Protein AF-A0A636DDZ7-F1 (afdb_monomer_lite)

Foldseek 3Di:
DDPDDDDDDPVSVVVVVVVVVPPDDQWQKKKAKAQAPPDDQFFQQCDADPVRDGVLVVLQVLLVVVCVVCVVQCVPPDALVSSQVSCVVVVRGFRDDDIDSDVVVNVCNNNPPRPPHHMDMDIDTDHPVPDDDRQLDDSCVTRNSVVPPPVVPCPPVNVVVVVVVSVVSVVVPVD

Sequence (175 aa):
MSNEIRISSLSEYMVWVKDTSKEKKGNLNLYRGHADKKWQLQPSVYRTDSEGKSYRAHEYDLYQQMLRRSPDAFEKDKSVFERLIRMQHHGLPTRLLDLTESPLVALFFACENEWNNDGEIFLFNPRRDSILYPCEIPDASFAGVENKIQFNDLSNRSVNYLIDFFTAERKRTCG

InterPro domains:
  IPR014966 FRG domain [PF08867] (30-117)
  IPR014966 FRG domain [SM00901] (25-122)

Radius of gyration: 19.74 Å; chains: 1; bounding box: 44×39×45 Å

Organism: NCBI:txid593905

Structure (mmCIF, N/CA/C/O backbone):
data_AF-A0A636DDZ7-F1
#
_entry.id   AF-A0A636DDZ7-F1
#
loop_
_atom_site.group_PDB
_atom_site.id
_atom_site.type_symbol
_atom_site.label_atom_id
_atom_site.label_alt_id
_atom_site.label_comp_id
_atom_site.label_asym_id
_atom_site.label_entity_id
_atom_site.label_seq_id
_atom_site.pdbx_PDB_ins_code
_atom_site.Cartn_x
_atom_site.Cartn_y
_atom_site.Cartn_z
_atom_site.occupancy
_atom_site.B_iso_or_equiv
_atom_site.auth_seq_id
_atom_site.auth_comp_id
_atom_site.auth_asym_id
_atom_site.auth_atom_id
_atom_site.pdbx_PDB_model_num
ATOM 1 N N . MET A 1 1 ? 4.175 11.950 17.858 1.00 35.38 1 MET A N 1
ATOM 2 C CA . MET A 1 1 ? 3.685 10.858 18.719 1.00 35.38 1 MET A CA 1
ATOM 3 C C . MET A 1 1 ? 2.385 10.389 18.110 1.00 35.38 1 MET A C 1
ATOM 5 O O . MET A 1 1 ? 1.456 11.182 18.027 1.00 35.38 1 MET A O 1
ATOM 9 N N . SER A 1 2 ? 2.372 9.186 17.548 1.00 55.69 2 SER A N 1
ATOM 10 C CA . SER A 1 2 ? 1.161 8.589 16.990 1.00 55.69 2 SER A CA 1
ATOM 11 C C . SER A 1 2 ? 0.229 8.259 18.155 1.00 55.69 2 SER A C 1
ATOM 13 O O . SER A 1 2 ? 0.644 7.562 19.076 1.00 55.69 2 SER A O 1
ATOM 15 N N . ASN A 1 3 ? -0.987 8.804 18.159 1.00 72.75 3 ASN A N 1
ATOM 16 C CA . ASN A 1 3 ? -1.998 8.412 19.136 1.00 72.75 3 ASN A CA 1
ATOM 17 C C . ASN A 1 3 ? -2.501 7.020 18.751 1.00 72.75 3 ASN A C 1
ATOM 19 O O . ASN A 1 3 ? -3.296 6.888 17.824 1.00 72.75 3 ASN A O 1
ATOM 23 N N . GLU A 1 4 ? -2.006 5.989 19.431 1.00 82.50 4 GLU A N 1
ATOM 24 C CA . GLU A 1 4 ? -2.541 4.637 19.300 1.00 82.50 4 GLU A CA 1
ATOM 25 C C . GLU A 1 4 ? -3.853 4.534 20.085 1.00 82.50 4 GLU A C 1
ATOM 27 O O . GLU A 1 4 ? -3.908 4.849 21.274 1.00 82.50 4 GLU A O 1
ATOM 32 N N . ILE A 1 5 ? -4.915 4.096 19.412 1.00 90.69 5 ILE A N 1
ATOM 33 C CA . ILE A 1 5 ? -6.225 3.847 20.015 1.00 90.69 5 ILE A CA 1
ATOM 34 C C . ILE A 1 5 ? -6.504 2.361 19.845 1.00 90.69 5 ILE A C 1
ATOM 36 O O . ILE A 1 5 ? -6.523 1.855 18.723 1.00 90.69 5 ILE A O 1
ATOM 40 N N . ARG A 1 6 ? -6.709 1.654 20.956 1.00 92.88 6 ARG A N 1
ATOM 41 C CA . ARG A 1 6 ? -7.097 0.245 20.916 1.00 92.88 6 ARG A CA 1
ATOM 42 C C . ARG A 1 6 ? -8.606 0.158 20.748 1.00 92.88 6 ARG A C 1
ATOM 44 O O . ARG A 1 6 ? -9.331 0.763 21.524 1.00 92.88 6 ARG A O 1
ATOM 51 N N . ILE A 1 7 ? -9.048 -0.604 19.756 1.00 92.94 7 ILE A N 1
ATOM 52 C CA . ILE A 1 7 ? -10.461 -0.820 19.453 1.00 92.94 7 ILE A CA 1
ATOM 53 C C . ILE A 1 7 ? -10.731 -2.315 19.555 1.00 92.94 7 ILE A C 1
ATOM 55 O O . ILE A 1 7 ? -10.010 -3.121 18.974 1.00 92.94 7 ILE A O 1
ATOM 59 N N . SER A 1 8 ? -11.753 -2.679 20.321 1.00 92.38 8 SER A N 1
ATOM 60 C CA . SER A 1 8 ? -12.076 -4.075 20.648 1.00 92.38 8 SER A CA 1
ATOM 61 C C . SER A 1 8 ? -13.387 -4.558 20.030 1.00 92.38 8 SER A C 1
ATOM 63 O O . SER A 1 8 ? -13.677 -5.753 20.033 1.00 92.38 8 SER A O 1
ATOM 65 N N . SER A 1 9 ? -14.197 -3.640 19.497 1.00 94.31 9 SER A N 1
ATOM 66 C CA . SER A 1 9 ? -15.498 -3.961 18.914 1.00 94.31 9 SER A CA 1
AT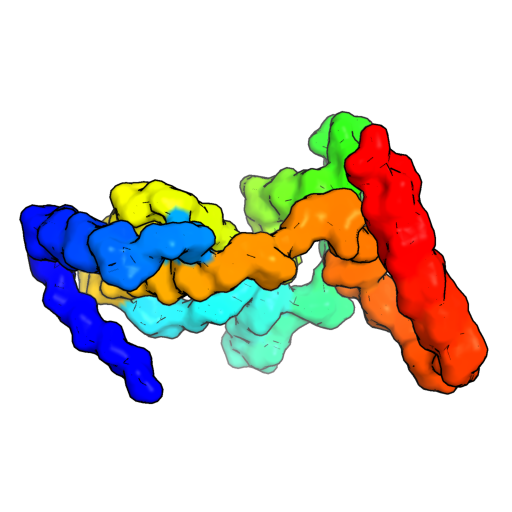OM 67 C C . SER A 1 9 ? -15.803 -3.129 17.671 1.00 94.31 9 SER A C 1
ATOM 69 O O . SER A 1 9 ? -15.354 -1.991 17.526 1.00 94.31 9 SER A O 1
ATOM 71 N N . LEU A 1 10 ? -16.647 -3.676 16.791 1.00 93.31 10 LEU A N 1
ATOM 72 C CA . LEU A 1 10 ? -17.135 -2.958 15.612 1.00 93.31 10 LEU A CA 1
ATOM 73 C C . LEU A 1 10 ? -17.885 -1.672 15.996 1.00 93.31 10 LEU A C 1
ATOM 75 O O . LEU A 1 10 ? -17.745 -0.652 15.328 1.00 93.31 10 LEU A O 1
ATOM 79 N N . SER A 1 11 ? -18.669 -1.698 17.075 1.00 94.81 11 SER A N 1
ATOM 80 C CA . SER A 1 11 ? -19.414 -0.527 17.548 1.00 94.81 11 SER A CA 1
ATOM 81 C C . SER A 1 11 ? -18.478 0.621 17.922 1.00 94.81 11 SER A C 1
ATOM 83 O O . SER A 1 11 ? -18.703 1.758 17.509 1.00 94.81 11 SER A O 1
ATOM 85 N N . GLU A 1 12 ? -17.404 0.312 18.650 1.00 94.69 12 GLU A N 1
ATOM 86 C CA . GLU A 1 12 ? -16.355 1.265 19.018 1.00 94.69 12 GLU A CA 1
ATOM 87 C C . GLU A 1 12 ? -15.643 1.815 17.774 1.00 94.69 12 GLU A C 1
ATOM 89 O O . GLU A 1 12 ? -15.490 3.030 17.635 1.00 94.69 12 GLU A O 1
ATOM 94 N N . TYR A 1 13 ? -15.329 0.947 16.806 1.00 94.44 13 TYR A N 1
ATOM 95 C CA . TYR A 1 13 ? -14.760 1.362 15.523 1.00 94.44 13 TYR A CA 1
ATOM 96 C C . TYR A 1 13 ? -15.660 2.350 14.771 1.00 94.44 13 TYR A C 1
ATOM 98 O O . TYR A 1 13 ? -15.208 3.389 14.293 1.00 94.44 13 TYR A O 1
ATOM 106 N N . MET A 1 14 ? -16.959 2.064 14.697 1.00 93.62 14 MET A N 1
ATOM 107 C CA . MET A 1 14 ? -17.922 2.914 13.996 1.00 93.62 14 MET A CA 1
ATOM 108 C C . MET A 1 14 ? -18.092 4.285 14.657 1.00 93.62 14 MET A C 1
ATOM 110 O O . MET A 1 14 ? -18.320 5.275 13.956 1.00 93.62 14 MET A O 1
ATOM 114 N N . VAL A 1 15 ? -17.989 4.364 15.986 1.00 93.50 15 VAL A N 1
ATOM 115 C CA . VAL A 1 15 ? -17.970 5.644 16.712 1.00 93.50 15 VAL A CA 1
ATOM 116 C C . VAL A 1 15 ? -16.709 6.426 16.352 1.00 93.50 15 VAL A C 1
ATOM 118 O O . VAL A 1 15 ? -16.813 7.574 15.922 1.00 93.50 15 VAL A O 1
ATOM 121 N N . TRP A 1 16 ? -15.543 5.779 16.400 1.00 92.00 16 TRP A N 1
ATOM 122 C CA . TRP A 1 16 ? -14.269 6.402 16.042 1.00 92.00 16 TRP A CA 1
ATOM 123 C C . TRP A 1 16 ? -14.255 6.956 14.604 1.00 92.00 16 TRP A C 1
ATOM 125 O O . TRP A 1 16 ? -13.849 8.100 14.376 1.00 92.00 16 TRP A O 1
ATOM 135 N N . VAL A 1 17 ? -14.773 6.196 13.630 1.00 91.38 17 VAL A N 1
ATOM 136 C CA . VAL A 1 17 ? -14.903 6.646 12.231 1.00 91.38 17 VAL A CA 1
ATOM 137 C C . VAL A 1 17 ? -15.786 7.892 12.131 1.00 91.38 17 VAL A C 1
ATOM 139 O O . VAL A 1 17 ? -15.433 8.854 11.443 1.00 91.38 17 VAL A O 1
ATOM 142 N N . LYS A 1 18 ? -16.934 7.899 12.825 1.00 89.06 18 LYS A N 1
ATOM 143 C CA . LYS A 1 18 ? -17.858 9.042 12.827 1.00 89.06 18 LYS A CA 1
ATOM 144 C C . LYS A 1 18 ? -17.201 10.289 13.399 1.00 89.06 18 LYS A C 1
ATOM 146 O O . LYS A 1 18 ? -17.361 11.359 12.816 1.00 89.06 18 LYS A O 1
ATOM 151 N N . ASP A 1 19 ? -16.466 10.170 14.493 1.00 87.81 19 ASP A N 1
ATOM 152 C CA . ASP A 1 19 ? -15.839 11.328 15.128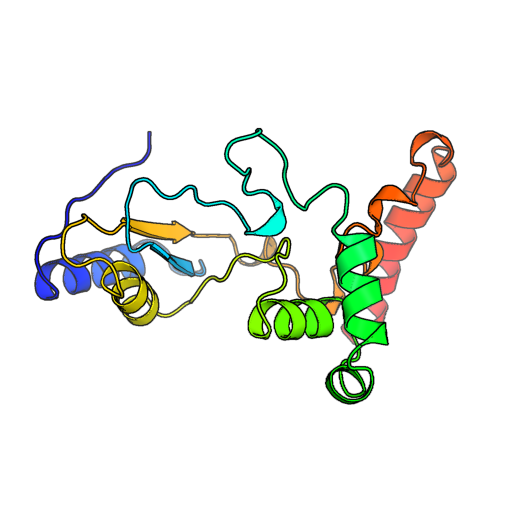 1.00 87.81 19 ASP A CA 1
ATOM 153 C C . ASP A 1 19 ? -14.700 11.886 14.272 1.00 87.81 19 ASP A C 1
ATOM 155 O O . ASP A 1 19 ? -14.685 13.080 13.976 1.00 87.81 19 ASP A O 1
ATOM 159 N N . THR A 1 20 ? -13.874 11.012 13.696 1.00 84.00 20 THR A N 1
ATOM 160 C CA . THR A 1 20 ? -12.822 11.404 12.744 1.00 84.00 20 THR A CA 1
ATOM 161 C C . THR A 1 20 ? -13.392 12.100 11.497 1.00 84.00 20 THR A C 1
ATOM 163 O O . THR A 1 20 ? -12.801 13.041 10.965 1.00 84.00 20 THR A O 1
ATOM 166 N N . SER A 1 21 ? -14.566 11.675 11.016 1.00 77.38 21 SER A N 1
ATOM 167 C CA . SER A 1 21 ? -15.202 12.279 9.834 1.00 77.38 21 SER A CA 1
ATOM 168 C C . SER A 1 21 ? -15.725 13.703 10.071 1.00 77.38 21 SER A C 1
ATOM 170 O O . SER A 1 21 ? -15.813 14.492 9.129 1.00 77.38 21 SER A O 1
ATOM 172 N N . LYS A 1 22 ? -16.056 14.060 11.320 1.00 68.31 22 LYS A N 1
ATOM 173 C CA . LYS A 1 22 ? -16.622 15.373 11.671 1.00 68.31 22 LYS A CA 1
ATOM 174 C C . LYS A 1 22 ? -15.562 16.465 11.763 1.00 68.31 22 LYS A C 1
ATOM 176 O O . LYS A 1 22 ? -15.869 17.624 11.492 1.00 68.31 22 LYS A O 1
ATOM 181 N N . GLU A 1 23 ? -14.334 16.114 12.139 1.00 60.94 23 GLU A N 1
ATOM 182 C CA . GLU A 1 23 ? -13.310 17.101 12.491 1.00 60.94 23 GLU A CA 1
ATOM 183 C C . GLU A 1 23 ? -12.751 17.889 11.297 1.00 60.94 23 GLU A C 1
ATOM 185 O O . GLU A 1 23 ? -12.176 18.958 11.496 1.00 60.94 23 GLU A O 1
ATOM 190 N N . LYS A 1 24 ? -12.894 17.412 10.049 1.00 60.84 24 LYS A N 1
ATOM 191 C CA . LYS A 1 24 ? -12.187 18.014 8.901 1.00 60.84 24 LYS A CA 1
ATOM 192 C C . LYS A 1 24 ? -13.030 18.079 7.628 1.00 60.84 24 LYS A C 1
ATOM 194 O O . LYS A 1 24 ? -12.812 17.328 6.678 1.00 60.84 24 LYS A O 1
ATOM 199 N N . LYS A 1 25 ? -13.963 19.039 7.571 1.00 54.19 25 LYS A N 1
ATOM 200 C CA . LYS A 1 25 ? -14.650 19.425 6.322 1.00 54.19 25 LYS A CA 1
ATOM 201 C C . LYS A 1 25 ? -13.615 19.859 5.271 1.00 54.19 25 LYS A C 1
ATOM 203 O O . LYS A 1 25 ? -13.086 20.960 5.353 1.00 54.19 25 LYS A O 1
ATOM 208 N N . GLY A 1 26 ? -13.345 18.995 4.290 1.00 61.72 26 GLY A N 1
ATOM 209 C CA . GLY A 1 26 ? -12.495 19.293 3.128 1.00 61.72 26 GLY A CA 1
ATOM 210 C C . GLY A 1 26 ? -11.340 18.317 2.889 1.00 61.72 26 GLY A C 1
ATOM 211 O O . GLY A 1 26 ? -10.820 18.275 1.774 1.00 61.72 26 GLY A O 1
ATOM 212 N N . ASN A 1 27 ? -10.978 17.493 3.876 1.00 70.12 27 ASN A N 1
ATOM 213 C CA . ASN A 1 27 ? -9.867 16.551 3.738 1.00 70.12 27 ASN A CA 1
ATOM 214 C C . ASN A 1 27 ? -10.361 15.162 3.323 1.00 70.12 27 ASN A C 1
ATOM 216 O O . ASN A 1 27 ? -11.459 14.746 3.694 1.00 70.12 27 ASN A O 1
ATOM 220 N N . LEU A 1 28 ? -9.553 14.461 2.526 1.00 82.88 28 LEU A N 1
ATOM 221 C CA . LEU A 1 28 ? -9.813 13.074 2.155 1.00 82.88 28 LEU A CA 1
ATOM 222 C C . LEU A 1 28 ? -9.302 12.168 3.277 1.00 82.88 28 LEU A C 1
ATOM 224 O O . LEU A 1 28 ? -8.165 12.330 3.713 1.00 82.88 28 LEU A O 1
ATOM 228 N N . ASN A 1 29 ? -10.129 11.233 3.740 1.00 89.38 29 ASN A N 1
ATOM 229 C CA . ASN A 1 29 ? -9.696 10.196 4.671 1.00 89.38 29 ASN A CA 1
ATOM 230 C C . ASN A 1 29 ? -9.383 8.933 3.876 1.00 89.38 29 ASN A C 1
ATOM 232 O O . ASN A 1 29 ? -10.257 8.383 3.211 1.00 89.38 29 ASN A O 1
ATOM 236 N N . LEU A 1 30 ? -8.136 8.489 3.964 1.00 92.25 30 LEU A N 1
ATOM 237 C CA . LEU A 1 30 ? -7.674 7.237 3.391 1.00 92.25 30 LEU A CA 1
ATOM 238 C C . LEU A 1 30 ? -7.281 6.301 4.522 1.00 92.25 30 LEU A C 1
ATOM 240 O O . LEU A 1 30 ? -6.650 6.709 5.494 1.00 92.25 30 LEU A O 1
ATOM 244 N N . TYR A 1 31 ? -7.632 5.038 4.377 1.00 94.19 31 TYR A N 1
ATOM 245 C CA . TYR A 1 31 ? -7.431 4.007 5.374 1.00 94.19 31 TYR A CA 1
ATOM 246 C C . TYR A 1 31 ? -6.591 2.871 4.795 1.00 94.19 31 TYR A C 1
ATOM 248 O O . TYR A 1 31 ? -6.628 2.602 3.591 1.00 94.19 31 TYR A O 1
ATOM 256 N N . ARG A 1 32 ? -5.856 2.172 5.659 1.00 94.81 32 ARG A N 1
ATOM 257 C CA . ARG A 1 32 ? -5.197 0.905 5.320 1.00 94.81 32 ARG A CA 1
ATOM 258 C C . ARG A 1 32 ? -5.231 -0.039 6.509 1.00 94.81 32 ARG A C 1
ATOM 260 O O . ARG A 1 32 ? -4.795 0.348 7.587 1.00 94.81 32 ARG A O 1
ATOM 267 N N . GLY A 1 33 ? -5.715 -1.258 6.293 1.00 94.06 33 GLY A N 1
ATOM 268 C CA . GLY A 1 33 ? -5.697 -2.327 7.290 1.00 94.06 33 GLY A CA 1
ATOM 269 C C . GLY A 1 33 ? -4.469 -3.213 7.154 1.00 94.06 33 GLY A C 1
ATOM 270 O O . GLY A 1 33 ? -4.065 -3.548 6.040 1.00 94.06 33 GLY A O 1
ATOM 271 N N . HIS A 1 34 ? -3.867 -3.564 8.282 1.00 94.12 34 HIS A N 1
ATOM 272 C CA . HIS A 1 34 ? -2.835 -4.585 8.419 1.00 94.12 34 HIS A CA 1
ATOM 273 C C . HIS A 1 34 ? -3.343 -5.628 9.404 1.00 94.12 34 HIS A C 1
ATOM 275 O O . HIS A 1 34 ? -3.832 -5.270 10.472 1.00 94.12 34 HIS A O 1
ATOM 281 N N . ALA A 1 35 ? -3.219 -6.901 9.050 1.00 93.38 35 ALA A N 1
ATOM 282 C CA . ALA A 1 35 ? -3.690 -7.995 9.891 1.00 93.38 35 ALA A CA 1
ATOM 283 C C . ALA A 1 35 ? -2.786 -8.250 11.113 1.00 93.38 35 ALA A C 1
ATOM 285 O O . ALA A 1 35 ? -3.224 -8.817 12.106 1.00 93.38 35 ALA A O 1
ATOM 286 N N . ASP A 1 36 ? -1.533 -7.791 11.062 1.00 91.75 36 ASP A N 1
ATOM 287 C CA . ASP A 1 36 ? -0.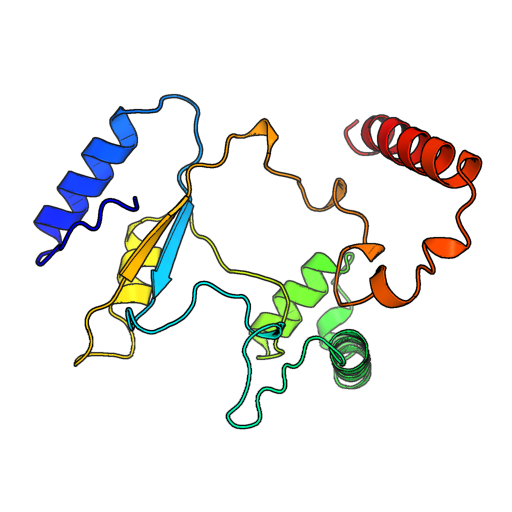577 -7.871 12.166 1.00 91.75 36 ASP A CA 1
ATOM 288 C C . ASP A 1 36 ? 0.100 -6.509 12.358 1.00 91.75 36 ASP A C 1
ATOM 290 O O . ASP A 1 36 ? 0.734 -5.981 11.441 1.00 91.75 36 ASP A O 1
ATOM 294 N N . LYS A 1 37 ? 0.009 -5.959 13.572 1.00 90.06 37 LYS A N 1
ATOM 295 C CA . LYS A 1 37 ? 0.673 -4.714 13.989 1.00 90.06 37 LYS A CA 1
ATOM 296 C C . LYS A 1 37 ? 2.200 -4.732 13.800 1.00 90.06 37 LYS A C 1
ATOM 298 O O . LYS A 1 37 ? 2.838 -3.685 13.735 1.00 90.06 37 LYS A O 1
ATOM 303 N N . LYS A 1 38 ? 2.835 -5.905 13.727 1.00 89.44 38 LYS A N 1
ATOM 304 C CA . LYS A 1 38 ? 4.283 -6.013 13.464 1.00 89.44 38 LYS A CA 1
ATOM 305 C C . LYS A 1 38 ? 4.642 -5.696 12.014 1.00 89.44 38 LYS A C 1
ATOM 307 O O . LYS A 1 38 ? 5.822 -5.504 11.709 1.00 89.44 38 LYS A O 1
ATOM 312 N N . TRP A 1 39 ? 3.668 -5.681 11.106 1.00 89.62 39 TRP A N 1
ATOM 313 C CA . TRP A 1 39 ? 3.921 -5.392 9.704 1.00 89.62 39 TRP A CA 1
ATOM 314 C C . TRP A 1 39 ? 4.278 -3.925 9.501 1.00 89.62 39 TRP A C 1
ATOM 316 O O . TRP A 1 39 ? 3.640 -3.006 10.002 1.00 89.62 39 TRP A O 1
ATOM 326 N N . GLN A 1 40 ? 5.321 -3.695 8.709 1.00 89.56 40 GLN A N 1
ATOM 327 C CA . GLN A 1 40 ? 5.733 -2.341 8.371 1.00 89.56 40 GLN A CA 1
ATOM 328 C C . GLN A 1 40 ? 4.807 -1.758 7.302 1.00 89.56 40 GLN A C 1
ATOM 330 O O . GLN A 1 40 ? 4.485 -2.409 6.298 1.00 89.56 40 GLN A O 1
ATOM 335 N N . LEU A 1 41 ? 4.428 -0.491 7.486 1.00 91.06 41 LEU A N 1
ATOM 336 C CA . LEU A 1 41 ? 3.739 0.319 6.485 1.00 91.06 41 LEU A CA 1
ATOM 337 C C . LEU A 1 41 ? 4.691 0.667 5.337 1.00 91.06 41 LEU A C 1
ATOM 339 O O . LEU A 1 41 ? 5.212 1.773 5.226 1.00 91.06 41 LEU A O 1
ATOM 343 N N . GLN A 1 42 ? 4.934 -0.326 4.492 1.00 91.25 42 GLN A N 1
ATOM 344 C CA . GLN A 1 42 ? 5.925 -0.264 3.437 1.00 91.25 42 GLN A CA 1
ATOM 345 C C . GLN A 1 42 ? 5.448 -1.064 2.218 1.00 91.25 42 GLN A C 1
ATOM 347 O O . GLN A 1 42 ? 4.984 -2.203 2.389 1.00 91.25 42 GLN A O 1
ATOM 352 N N . PRO A 1 43 ? 5.562 -0.501 0.996 1.00 90.62 43 PRO A N 1
ATOM 353 C CA . PRO A 1 43 ? 5.255 -1.226 -0.230 1.00 90.62 43 PRO A CA 1
ATOM 354 C C . PRO A 1 43 ? 6.095 -2.495 -0.363 1.00 90.62 43 PRO A C 1
ATOM 356 O O . PRO A 1 43 ? 7.223 -2.577 0.132 1.00 90.62 43 PRO A O 1
ATOM 359 N N . SER A 1 44 ? 5.545 -3.479 -1.068 1.00 89.44 44 SER A N 1
ATOM 360 C CA . SER A 1 44 ? 6.123 -4.822 -1.180 1.00 89.44 44 SER A CA 1
ATOM 361 C C . SER A 1 44 ? 7.540 -4.824 -1.760 1.00 89.44 44 SER A C 1
ATOM 363 O O . SER A 1 44 ? 8.386 -5.563 -1.264 1.00 89.44 44 SER A O 1
ATOM 365 N N . VAL A 1 45 ? 7.844 -3.951 -2.727 1.00 90.50 45 VAL A N 1
ATOM 366 C CA . VAL A 1 45 ? 9.181 -3.866 -3.345 1.00 90.50 45 VAL A CA 1
ATOM 367 C C . VAL A 1 45 ? 10.293 -3.476 -2.367 1.00 90.50 45 VAL A C 1
ATOM 369 O O . VAL A 1 45 ? 11.443 -3.880 -2.542 1.00 90.50 45 VAL A O 1
ATOM 372 N N . TYR A 1 46 ? 9.962 -2.702 -1.332 1.00 90.12 46 TYR A N 1
ATOM 373 C CA . TYR A 1 46 ? 10.940 -2.236 -0.354 1.00 90.12 46 TYR A CA 1
ATOM 374 C C . TYR A 1 46 ? 11.138 -3.236 0.785 1.00 90.12 46 TYR A C 1
ATOM 376 O O . TYR A 1 46 ? 12.097 -3.097 1.538 1.00 90.12 46 TYR A O 1
ATOM 384 N N . ARG A 1 47 ? 10.230 -4.202 0.976 1.00 89.75 47 ARG A N 1
ATOM 385 C CA . ARG A 1 47 ? 10.344 -5.185 2.061 1.00 89.75 47 ARG A CA 1
ATOM 386 C C . ARG A 1 47 ? 11.609 -6.020 1.868 1.00 89.75 47 ARG A C 1
ATOM 388 O O . ARG A 1 47 ? 11.915 -6.437 0.752 1.00 89.75 47 ARG A O 1
ATOM 395 N N . THR A 1 48 ? 12.340 -6.226 2.957 1.00 89.69 48 THR A N 1
ATOM 396 C CA . THR A 1 48 ? 13.582 -6.996 2.959 1.00 89.69 48 THR A CA 1
ATOM 397 C C . THR A 1 48 ? 13.330 -8.436 3.378 1.00 89.69 48 THR A C 1
ATOM 399 O O . THR A 1 48 ? 12.534 -8.688 4.282 1.00 89.69 48 THR A O 1
ATOM 402 N N . ASP A 1 49 ? 14.030 -9.369 2.743 1.00 86.50 49 ASP A N 1
ATOM 403 C CA . ASP A 1 49 ? 14.102 -10.760 3.182 1.00 86.50 49 ASP A CA 1
ATOM 404 C C . ASP A 1 49 ? 14.997 -10.929 4.429 1.00 86.50 49 ASP A C 1
ATOM 406 O O . ASP A 1 49 ? 15.520 -9.961 4.991 1.00 86.50 49 ASP A O 1
ATOM 410 N N . SER A 1 50 ? 15.178 -12.177 4.872 1.00 84.75 50 SER A N 1
ATOM 411 C CA . SER A 1 50 ? 16.039 -12.531 6.010 1.00 84.75 50 SER A CA 1
ATOM 412 C C . SER A 1 50 ? 17.514 -12.167 5.813 1.00 84.75 50 SER A C 1
ATOM 414 O O . SER A 1 50 ? 18.254 -12.091 6.789 1.00 84.75 50 SER A O 1
ATOM 416 N N . GLU A 1 51 ? 17.949 -11.942 4.571 1.00 85.94 51 GLU A N 1
ATOM 417 C CA . GLU A 1 51 ? 19.308 -11.527 4.215 1.00 85.94 51 GLU A CA 1
ATOM 418 C C . GLU A 1 51 ? 19.425 -10.001 4.047 1.00 85.94 51 GLU A C 1
ATOM 420 O O . GLU A 1 51 ? 20.486 -9.494 3.679 1.00 85.94 51 GLU A O 1
ATOM 425 N N . GLY A 1 52 ? 18.348 -9.251 4.307 1.00 85.50 52 GLY A N 1
ATOM 426 C CA . GLY A 1 52 ? 18.307 -7.798 4.159 1.00 85.50 52 GLY A CA 1
ATOM 427 C C . GLY A 1 52 ? 18.186 -7.322 2.708 1.00 85.50 52 GLY A C 1
ATOM 428 O O . GLY A 1 52 ? 18.341 -6.128 2.443 1.00 85.50 52 GLY A O 1
ATOM 429 N N . LYS A 1 53 ? 17.915 -8.216 1.750 1.00 86.38 53 LYS A N 1
ATOM 430 C CA . LYS A 1 53 ? 17.774 -7.867 0.331 1.00 86.38 53 LYS A CA 1
ATOM 431 C C . LYS A 1 53 ? 16.324 -7.516 0.024 1.00 86.38 53 LYS A C 1
ATOM 433 O O . LYS A 1 53 ? 15.399 -8.145 0.525 1.00 86.38 53 LYS A O 1
ATOM 438 N N . SER A 1 54 ? 16.123 -6.503 -0.815 1.00 88.25 54 SER A N 1
ATOM 439 C CA . SER A 1 54 ? 14.798 -6.101 -1.301 1.00 88.25 54 SER A CA 1
ATOM 440 C C . SER A 1 54 ? 14.728 -6.191 -2.821 1.00 88.25 54 SER A C 1
ATOM 442 O O . SER A 1 54 ? 15.747 -6.134 -3.518 1.00 88.25 54 SER A O 1
ATOM 444 N N . TYR A 1 55 ? 13.510 -6.270 -3.354 1.00 88.25 55 TYR A N 1
ATOM 445 C CA . TYR A 1 55 ? 13.280 -6.293 -4.799 1.00 88.25 55 TYR A CA 1
ATOM 446 C C . TYR A 1 55 ? 13.526 -4.938 -5.472 1.00 88.25 55 TYR A C 1
ATOM 448 O O . TYR A 1 55 ? 13.593 -4.876 -6.696 1.00 88.25 55 TYR A O 1
ATOM 456 N N . ARG A 1 56 ? 13.734 -3.864 -4.698 1.00 87.88 56 ARG A N 1
ATOM 457 C CA . ARG A 1 56 ? 13.941 -2.494 -5.194 1.00 87.88 56 ARG A CA 1
ATOM 458 C C . ARG A 1 56 ? 15.019 -2.386 -6.269 1.00 87.88 56 ARG A C 1
ATOM 460 O O . ARG A 1 56 ? 14.806 -1.709 -7.267 1.00 87.88 56 ARG A O 1
ATOM 467 N N . ALA A 1 57 ? 16.161 -3.047 -6.082 1.00 85.38 57 ALA A N 1
ATOM 468 C CA . ALA A 1 57 ? 17.266 -2.978 -7.042 1.00 85.38 57 ALA A CA 1
ATOM 469 C C . ALA A 1 57 ? 16.935 -3.642 -8.392 1.00 85.38 57 ALA A C 1
ATOM 471 O O . ALA A 1 57 ? 17.515 -3.277 -9.407 1.00 85.38 57 ALA A O 1
ATOM 472 N N . HIS A 1 58 ? 15.982 -4.577 -8.403 1.00 87.31 58 HIS A N 1
ATOM 473 C CA . HIS A 1 58 ? 15.606 -5.378 -9.568 1.00 87.31 58 HIS A CA 1
ATOM 474 C C . HIS A 1 58 ? 14.175 -5.082 -10.046 1.00 87.31 58 HIS A C 1
ATOM 476 O O . HIS A 1 58 ? 13.652 -5.805 -10.889 1.00 87.31 58 HIS A O 1
ATOM 482 N N . GLU A 1 59 ? 13.524 -4.033 -9.527 1.00 88.88 59 GLU A N 1
ATOM 483 C CA . GLU A 1 59 ? 12.125 -3.698 -9.839 1.00 88.88 59 GLU A CA 1
ATOM 484 C C . GLU A 1 59 ? 11.918 -3.510 -11.347 1.00 88.88 59 GLU A C 1
ATOM 486 O O . GLU A 1 59 ? 10.978 -4.062 -11.917 1.00 88.88 59 GLU A O 1
ATOM 491 N N . TYR A 1 60 ? 12.842 -2.806 -12.008 1.00 88.06 60 TYR A N 1
ATOM 492 C CA . TYR A 1 60 ? 12.811 -2.610 -13.456 1.00 88.06 60 TYR A CA 1
ATOM 493 C C . TYR A 1 60 ? 12.918 -3.937 -14.217 1.00 88.06 60 TYR A C 1
ATOM 495 O O . TYR A 1 60 ? 12.151 -4.190 -15.146 1.00 88.06 60 TYR A O 1
ATOM 503 N N . ASP A 1 61 ? 13.841 -4.813 -13.818 1.00 90.06 61 ASP A N 1
ATOM 504 C CA . ASP A 1 61 ? 14.036 -6.098 -14.488 1.00 90.06 61 ASP A CA 1
ATOM 505 C C . ASP A 1 61 ? 12.819 -7.006 -14.312 1.00 90.06 61 ASP A C 1
ATOM 507 O O . ASP A 1 61 ? 12.389 -7.653 -15.269 1.00 90.06 61 ASP A O 1
ATOM 511 N N . LEU A 1 62 ? 12.235 -7.018 -13.113 1.00 90.94 62 LEU A N 1
ATOM 512 C CA . LEU A 1 62 ? 11.004 -7.736 -12.796 1.00 90.94 62 LEU A CA 1
ATOM 513 C C . LEU A 1 62 ? 9.822 -7.225 -13.626 1.00 90.94 62 LEU A C 1
ATOM 515 O O . LEU A 1 62 ? 9.119 -8.023 -14.250 1.00 90.94 62 LEU A O 1
ATOM 519 N N . TYR A 1 63 ? 9.653 -5.905 -13.705 1.00 91.38 63 TYR A N 1
ATOM 520 C CA . TYR A 1 63 ? 8.644 -5.255 -14.539 1.00 91.38 63 TYR A CA 1
ATOM 521 C C . TYR A 1 63 ? 8.780 -5.683 -16.009 1.00 91.38 63 TYR A C 1
ATOM 523 O O . TYR A 1 63 ? 7.823 -6.151 -16.628 1.00 91.38 63 TYR A O 1
ATOM 531 N N . GLN A 1 64 ? 9.993 -5.610 -16.566 1.00 90.69 64 GLN A N 1
ATOM 532 C CA . GLN A 1 64 ? 10.258 -5.989 -17.957 1.00 90.69 64 GLN A CA 1
ATOM 533 C C . GLN A 1 64 ? 10.049 -7.490 -18.209 1.00 90.69 64 GLN A C 1
ATOM 535 O O . GLN A 1 64 ? 9.538 -7.882 -19.259 1.00 90.69 64 GLN A O 1
ATOM 540 N N . GLN A 1 65 ? 10.433 -8.348 -17.261 1.00 91.44 65 GLN A N 1
ATOM 541 C CA . GLN A 1 65 ? 10.188 -9.789 -17.351 1.00 91.44 65 GLN A CA 1
ATOM 542 C C . GLN A 1 65 ? 8.695 -10.109 -17.383 1.00 91.44 65 GLN A C 1
ATOM 544 O O . GLN A 1 65 ? 8.277 -10.972 -18.154 1.00 91.44 65 GLN A O 1
ATOM 549 N N . MET A 1 66 ? 7.898 -9.409 -16.579 1.00 91.81 66 MET A N 1
ATOM 550 C CA . MET A 1 66 ? 6.459 -9.613 -16.520 1.00 91.81 66 MET A CA 1
ATOM 551 C C . MET A 1 66 ? 5.763 -9.221 -17.827 1.00 91.81 66 MET A C 1
ATOM 553 O O . MET A 1 66 ? 4.958 -9.998 -18.340 1.00 91.81 66 MET A O 1
ATOM 557 N N . LEU A 1 67 ? 6.149 -8.085 -18.421 1.00 91.19 67 LEU A N 1
ATOM 558 C CA . LEU A 1 67 ? 5.653 -7.678 -19.741 1.00 91.19 67 LEU A CA 1
ATOM 559 C C . LEU A 1 67 ? 5.998 -8.696 -20.834 1.00 91.19 67 LEU A C 1
ATOM 561 O O . LEU A 1 67 ? 5.167 -8.983 -21.689 1.00 91.19 67 LEU A O 1
ATOM 565 N N . ARG A 1 68 ? 7.210 -9.268 -20.803 1.00 90.75 68 ARG A N 1
ATOM 566 C CA . ARG A 1 68 ? 7.630 -10.286 -21.780 1.00 90.75 68 ARG A CA 1
ATOM 567 C C . ARG A 1 68 ? 6.907 -11.618 -21.611 1.00 90.75 68 ARG A C 1
ATOM 569 O O . ARG A 1 68 ? 6.687 -12.305 -22.601 1.00 90.75 68 ARG A O 1
ATOM 576 N N . ARG A 1 69 ? 6.597 -12.013 -20.373 1.00 90.25 69 ARG A N 1
ATOM 577 C CA . ARG A 1 69 ? 5.939 -13.295 -20.080 1.00 90.25 69 ARG A CA 1
ATOM 578 C C . ARG A 1 69 ? 4.462 -13.300 -20.453 1.00 90.25 69 ARG A C 1
ATOM 580 O O . ARG A 1 69 ? 3.975 -14.338 -20.882 1.00 90.25 69 ARG A O 1
ATOM 587 N N . SER A 1 70 ? 3.782 -12.167 -20.295 1.00 88.00 70 SER A N 1
ATOM 588 C CA . SER A 1 70 ? 2.331 -12.083 -20.483 1.00 88.00 70 SER A CA 1
ATOM 589 C C . SER A 1 70 ? 1.923 -10.829 -21.264 1.00 88.00 70 SER A C 1
ATOM 591 O O . SER A 1 70 ? 1.168 -10.021 -20.729 1.00 88.00 70 SER A O 1
ATOM 593 N N . PRO A 1 71 ? 2.396 -10.633 -22.508 1.00 87.69 71 PRO A N 1
ATOM 594 C CA . PRO A 1 71 ? 2.121 -9.416 -23.276 1.00 87.69 71 PRO A CA 1
ATOM 595 C C . PRO A 1 71 ? 0.617 -9.150 -23.437 1.00 87.69 71 PRO A C 1
ATOM 597 O O . PRO A 1 71 ? 0.172 -8.023 -23.224 1.00 87.69 71 PRO A O 1
ATOM 600 N N . ASP A 1 72 ? -0.171 -10.199 -23.686 1.00 89.94 72 ASP A N 1
ATOM 601 C CA . ASP A 1 72 ? -1.628 -10.119 -23.867 1.00 89.94 72 ASP A CA 1
ATOM 602 C C . ASP A 1 72 ? -2.352 -9.573 -22.625 1.00 89.94 72 ASP A C 1
ATOM 604 O O . ASP A 1 72 ? -3.380 -8.906 -22.729 1.00 89.94 72 ASP A O 1
ATOM 608 N N . ALA A 1 73 ? -1.804 -9.812 -21.427 1.00 87.56 73 ALA A N 1
ATOM 609 C CA . ALA A 1 73 ? -2.393 -9.317 -20.185 1.00 87.56 73 ALA A CA 1
ATOM 610 C C . ALA A 1 73 ? -2.291 -7.788 -20.061 1.00 87.56 73 ALA A C 1
ATOM 612 O O . ALA A 1 73 ? -3.137 -7.187 -19.402 1.00 87.56 73 ALA A O 1
ATOM 613 N N . PHE A 1 74 ? -1.291 -7.170 -20.699 1.00 89.50 74 PHE A N 1
ATOM 614 C CA . PHE A 1 74 ? -0.983 -5.739 -20.594 1.00 89.50 74 PHE A CA 1
ATOM 615 C C . PHE A 1 74 ? -1.321 -4.946 -21.864 1.00 89.50 74 PHE A C 1
ATOM 617 O O . PHE A 1 74 ? -1.089 -3.739 -21.903 1.00 89.50 74 PHE A O 1
ATOM 624 N N . GLU A 1 75 ? -1.876 -5.585 -22.900 1.00 86.94 75 GLU A N 1
ATOM 625 C CA . GLU A 1 75 ? -2.155 -4.960 -24.204 1.00 86.94 75 GLU A CA 1
ATOM 626 C C . GLU A 1 75 ? -3.041 -3.707 -24.084 1.00 86.94 75 GLU A C 1
ATOM 628 O O . GLU A 1 75 ? -2.849 -2.717 -24.789 1.00 86.94 75 GLU A O 1
ATOM 633 N N . LYS A 1 76 ? -3.998 -3.733 -23.150 1.00 87.94 76 LYS A N 1
ATOM 634 C CA . LYS A 1 76 ? -4.955 -2.640 -22.920 1.00 87.94 76 LYS A CA 1
ATOM 635 C C . LYS A 1 76 ? -4.443 -1.561 -21.966 1.00 87.94 76 LYS A C 1
ATOM 637 O O . LYS A 1 76 ? -5.095 -0.523 -21.855 1.00 87.94 76 LYS A O 1
ATOM 642 N N . ASP A 1 77 ? -3.320 -1.797 -21.291 1.00 88.00 77 ASP A N 1
ATOM 643 C CA . ASP A 1 77 ? -2.803 -0.893 -20.269 1.00 88.00 77 ASP A CA 1
ATOM 644 C C . ASP A 1 77 ? -1.976 0.222 -20.925 1.00 88.00 77 ASP A C 1
ATOM 646 O O . ASP A 1 77 ? -0.908 -0.006 -21.517 1.00 88.00 77 ASP A O 1
ATOM 650 N N . LYS A 1 78 ? -2.484 1.450 -20.809 1.00 82.88 78 LYS A N 1
ATOM 651 C CA . LYS A 1 78 ? -1.972 2.637 -21.502 1.00 82.88 78 LYS A CA 1
ATOM 652 C C . LYS A 1 78 ? -0.844 3.323 -20.744 1.00 82.88 78 LYS A C 1
ATOM 654 O O . LYS A 1 78 ? 0.026 3.912 -21.378 1.00 82.88 78 LYS A O 1
ATOM 659 N N . SER A 1 79 ? -0.853 3.244 -19.415 1.00 83.94 79 SER A N 1
ATOM 660 C CA . SER A 1 79 ? 0.133 3.896 -18.546 1.00 83.94 79 SER A CA 1
ATOM 661 C C . SER A 1 79 ? 0.992 2.888 -17.781 1.00 83.94 79 SER A C 1
ATOM 663 O O . SER A 1 79 ? 0.596 1.738 -17.566 1.00 83.94 79 SER A O 1
ATOM 665 N N . VAL A 1 80 ? 2.172 3.320 -17.320 1.00 85.81 80 VAL A N 1
ATOM 666 C CA . VAL A 1 80 ? 3.009 2.499 -16.426 1.00 85.81 80 VAL A CA 1
ATOM 667 C C . VAL A 1 80 ? 2.279 2.218 -15.109 1.00 85.81 80 VAL A C 1
ATOM 669 O O . VAL A 1 80 ? 2.398 1.125 -14.558 1.00 85.81 80 VAL A O 1
ATOM 672 N N . PHE A 1 81 ? 1.473 3.169 -14.636 1.00 87.06 81 PHE A N 1
ATOM 673 C CA . PHE A 1 81 ? 0.662 3.018 -13.432 1.00 87.06 81 PHE A CA 1
ATOM 674 C C . PHE A 1 81 ? -0.374 1.887 -13.552 1.00 87.06 81 PHE A C 1
ATOM 676 O O . PHE A 1 81 ? -0.428 1.019 -12.682 1.00 87.06 81 PHE A O 1
ATOM 683 N N . GLU A 1 82 ? -1.137 1.837 -14.650 1.00 88.12 82 GLU A N 1
ATOM 684 C CA . GLU A 1 82 ? -2.094 0.749 -14.920 1.00 88.12 82 GLU A CA 1
ATOM 685 C C . GLU A 1 82 ? -1.402 -0.619 -14.949 1.00 88.12 82 GLU A C 1
ATOM 687 O O . GLU A 1 82 ? -1.870 -1.577 -14.328 1.00 88.12 82 GLU A O 1
ATOM 692 N N . ARG A 1 83 ? -0.232 -0.690 -15.597 1.00 90.69 83 ARG A N 1
ATOM 693 C CA . ARG A 1 83 ? 0.577 -1.914 -15.643 1.00 90.69 83 ARG A CA 1
ATOM 694 C C . ARG A 1 83 ? 1.043 -2.328 -14.254 1.00 90.69 83 ARG A C 1
ATOM 696 O O . ARG A 1 83 ? 0.956 -3.505 -13.925 1.00 90.69 83 ARG A O 1
ATOM 703 N N . LEU A 1 84 ? 1.500 -1.388 -13.423 1.00 90.62 84 LEU A N 1
ATOM 704 C CA . LEU A 1 84 ? 1.925 -1.677 -12.051 1.00 90.62 84 LEU A CA 1
ATOM 705 C C . LEU A 1 84 ? 0.780 -2.205 -11.183 1.00 90.62 84 LEU A C 1
ATOM 707 O O . LEU A 1 84 ? 0.998 -3.160 -10.439 1.00 90.62 84 LEU A O 1
ATOM 711 N N . ILE A 1 85 ? -0.428 -1.645 -11.304 1.00 90.50 85 ILE A N 1
ATOM 712 C CA . ILE A 1 85 ? -1.617 -2.163 -10.608 1.00 90.50 85 ILE A CA 1
ATOM 713 C C . ILE A 1 85 ? -1.873 -3.615 -11.023 1.00 90.50 85 ILE A C 1
ATOM 715 O O . ILE A 1 85 ? -2.034 -4.494 -10.175 1.00 90.50 85 ILE A O 1
ATOM 719 N N . ARG A 1 86 ? -1.866 -3.895 -12.332 1.00 92.06 86 ARG A N 1
ATOM 720 C CA . ARG A 1 86 ? -2.079 -5.255 -12.842 1.00 92.06 86 ARG A CA 1
ATOM 721 C C . ARG A 1 86 ? -0.975 -6.216 -12.397 1.00 92.06 86 ARG A C 1
ATOM 723 O O . ARG A 1 86 ? -1.261 -7.343 -12.005 1.00 92.06 86 ARG A O 1
ATOM 730 N N . MET A 1 87 ? 0.281 -5.783 -12.413 1.00 92.88 87 MET A N 1
ATOM 731 C CA . MET A 1 87 ? 1.410 -6.578 -11.926 1.00 92.88 87 MET A CA 1
ATOM 732 C C . MET A 1 87 ? 1.279 -6.906 -10.437 1.00 92.88 87 MET A C 1
ATOM 734 O O . MET A 1 87 ? 1.506 -8.052 -10.053 1.00 92.88 87 MET A O 1
ATOM 738 N N . GLN A 1 88 ? 0.857 -5.942 -9.615 1.00 91.81 88 GLN A N 1
ATOM 739 C CA . GLN A 1 88 ? 0.598 -6.156 -8.191 1.00 91.81 88 GLN A CA 1
ATOM 740 C C . GLN A 1 88 ? -0.525 -7.182 -7.974 1.00 91.81 88 GLN A C 1
ATOM 742 O O . GLN A 1 88 ? -0.396 -8.050 -7.113 1.00 91.81 88 GLN A O 1
ATOM 747 N N . HIS A 1 89 ? -1.579 -7.156 -8.800 1.00 89.06 89 HIS A N 1
ATOM 748 C CA . HIS A 1 89 ? -2.642 -8.169 -8.776 1.00 89.06 89 HIS A CA 1
ATOM 749 C C . HIS A 1 89 ? -2.131 -9.581 -9.107 1.00 89.06 89 HIS A C 1
ATOM 751 O O . HIS A 1 89 ? -2.607 -10.567 -8.552 1.00 89.06 89 HIS A O 1
ATOM 757 N N . HIS A 1 90 ? -1.118 -9.688 -9.966 1.00 89.56 90 HIS A N 1
ATOM 758 C CA . HIS A 1 90 ? -0.437 -10.949 -10.258 1.00 89.56 90 HIS A CA 1
ATOM 759 C C . HIS A 1 90 ? 0.700 -11.288 -9.271 1.00 89.56 90 HIS A C 1
ATOM 761 O O . HIS A 1 90 ? 1.466 -12.220 -9.516 1.00 89.56 90 HIS A O 1
ATOM 767 N N . GLY A 1 91 ? 0.822 -10.554 -8.161 1.00 89.38 91 GLY A N 1
ATOM 768 C CA . GLY A 1 91 ? 1.771 -10.843 -7.085 1.00 89.38 91 GLY A CA 1
ATOM 769 C C . GLY A 1 91 ? 3.187 -10.307 -7.299 1.00 89.38 91 GLY A C 1
ATOM 770 O O . GLY A 1 91 ? 4.082 -10.656 -6.530 1.00 89.38 91 GLY A O 1
ATOM 771 N N . LEU A 1 92 ? 3.423 -9.462 -8.310 1.00 91.75 92 LEU A N 1
ATOM 772 C CA . LEU A 1 92 ? 4.720 -8.807 -8.455 1.00 91.75 92 LEU A CA 1
ATOM 773 C C . LEU A 1 92 ? 4.916 -7.791 -7.317 1.00 91.75 92 LEU A C 1
ATOM 775 O O . LEU A 1 92 ? 4.023 -6.974 -7.081 1.00 91.75 92 LEU A O 1
ATOM 779 N N . PRO A 1 93 ? 6.069 -7.784 -6.627 1.00 90.44 93 PRO A N 1
ATOM 780 C CA . PRO A 1 93 ? 6.359 -6.750 -5.648 1.00 90.44 93 PRO A CA 1
ATOM 781 C C . PRO A 1 93 ? 6.531 -5.395 -6.349 1.00 90.44 93 PRO A C 1
ATOM 783 O O . PRO A 1 93 ? 7.384 -5.243 -7.222 1.00 90.44 93 PRO A O 1
ATOM 786 N N . THR A 1 94 ? 5.732 -4.404 -5.957 1.00 92.19 94 THR A N 1
ATOM 787 C CA . THR A 1 94 ? 5.726 -3.053 -6.537 1.00 92.19 94 THR A CA 1
ATOM 788 C C . THR A 1 94 ? 5.915 -1.979 -5.466 1.00 92.19 94 THR A C 1
ATOM 790 O O . THR A 1 94 ? 5.794 -2.220 -4.259 1.00 92.19 94 THR A O 1
ATOM 793 N N . ARG A 1 95 ? 6.221 -0.758 -5.915 1.00 90.69 95 ARG A N 1
ATOM 794 C CA . ARG A 1 95 ? 6.243 0.454 -5.077 1.00 90.69 95 ARG A CA 1
ATOM 795 C C . ARG A 1 95 ? 4.859 0.972 -4.680 1.00 90.69 95 ARG A C 1
ATOM 797 O O . ARG A 1 95 ? 4.779 1.971 -3.970 1.00 90.69 95 ARG A O 1
ATOM 804 N N . LEU A 1 96 ? 3.789 0.336 -5.154 1.00 90.44 96 LEU A N 1
ATOM 805 C CA . LEU A 1 96 ? 2.429 0.760 -4.856 1.00 90.44 96 LEU A CA 1
ATOM 806 C C . LEU A 1 96 ? 2.018 0.300 -3.457 1.00 90.44 96 LEU A C 1
ATOM 808 O O . LEU A 1 96 ? 2.369 -0.787 -2.993 1.00 90.44 96 LEU A O 1
ATOM 812 N N . LEU A 1 97 ? 1.274 1.169 -2.782 1.00 90.88 97 LEU A N 1
ATOM 813 C CA . LEU A 1 97 ? 0.655 0.892 -1.499 1.00 90.88 97 LEU A CA 1
ATOM 814 C C . LEU A 1 97 ? -0.844 1.125 -1.643 1.00 90.88 97 LEU A C 1
ATOM 816 O O . LEU A 1 97 ? -1.280 2.231 -1.948 1.00 90.88 97 LEU A O 1
ATOM 820 N N . ASP A 1 98 ? -1.626 0.084 -1.403 1.00 89.00 98 ASP A N 1
ATOM 821 C CA . ASP A 1 98 ? -3.086 0.150 -1.449 1.00 89.0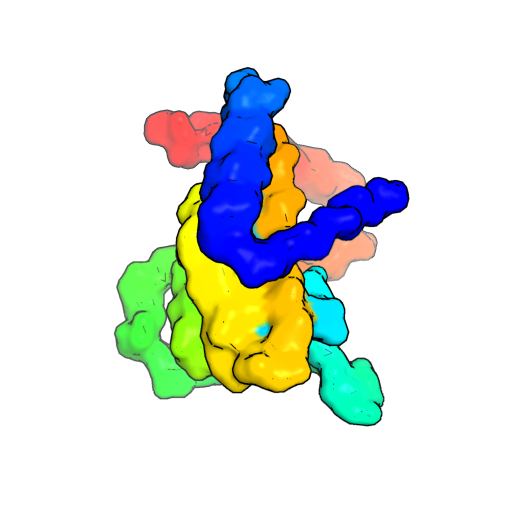0 98 ASP A CA 1
ATOM 822 C C . ASP A 1 98 ? -3.635 0.985 -0.288 1.00 89.00 98 ASP A C 1
ATOM 824 O O . ASP A 1 98 ? -3.335 0.737 0.885 1.00 89.00 98 ASP A O 1
ATOM 828 N N . LEU A 1 99 ? -4.461 1.966 -0.622 1.00 91.94 99 LEU A N 1
ATOM 829 C CA . LEU A 1 99 ? -5.228 2.769 0.318 1.00 91.94 99 LEU A CA 1
ATOM 830 C C . LEU A 1 99 ? -6.698 2.696 -0.093 1.00 91.94 99 LEU A C 1
ATOM 832 O O . LEU A 1 99 ? -7.011 2.569 -1.275 1.00 91.94 99 LEU A O 1
ATOM 836 N N . THR A 1 100 ? -7.603 2.786 0.875 1.00 92.44 100 THR A N 1
ATOM 837 C CA . THR A 1 100 ? -9.048 2.760 0.630 1.00 92.44 100 THR A CA 1
ATOM 838 C C . THR A 1 100 ? -9.734 3.935 1.306 1.00 92.44 100 THR A C 1
ATOM 840 O O . THR A 1 100 ? -9.401 4.293 2.429 1.00 92.44 100 THR A O 1
ATOM 843 N N . GLU A 1 101 ? -10.724 4.533 0.653 1.00 91.75 101 GLU A N 1
ATOM 844 C CA . GLU A 1 101 ? -11.599 5.530 1.286 1.00 91.75 101 GLU A CA 1
ATOM 845 C C . GLU A 1 101 ? -12.620 4.880 2.232 1.00 91.75 101 GLU A C 1
ATOM 847 O O . GLU A 1 101 ? -13.214 5.553 3.074 1.00 91.75 101 GLU A O 1
ATOM 852 N N . SER A 1 102 ? -12.831 3.564 2.112 1.00 93.44 102 SER A N 1
ATOM 853 C CA . SER A 1 102 ? -13.789 2.834 2.934 1.00 93.44 102 SER A CA 1
ATOM 854 C C . SER A 1 102 ? -13.134 2.335 4.227 1.00 93.44 102 SER A C 1
ATOM 856 O O . SER A 1 102 ? -12.316 1.408 4.178 1.00 93.44 102 SER A O 1
ATOM 858 N N . PRO A 1 103 ? -13.526 2.859 5.403 1.00 93.75 103 PRO A N 1
ATOM 859 C CA . PRO A 1 103 ? -12.987 2.395 6.679 1.00 93.75 103 PRO A CA 1
ATOM 860 C C . PRO A 1 103 ? -13.317 0.919 6.939 1.00 93.75 103 PRO A C 1
ATOM 862 O O . PRO A 1 103 ? -12.510 0.190 7.502 1.00 93.75 103 PRO A O 1
ATOM 865 N N . LEU A 1 104 ? -14.469 0.433 6.464 1.00 94.56 104 LEU A N 1
ATOM 866 C CA . LEU A 1 104 ? -14.855 -0.971 6.629 1.00 94.56 104 LEU A CA 1
ATOM 867 C C . LEU A 1 104 ? -13.999 -1.923 5.791 1.00 94.56 104 LEU A C 1
ATOM 869 O O . LEU A 1 104 ? -13.728 -3.034 6.231 1.00 94.56 104 LEU A O 1
ATOM 873 N N . VAL A 1 105 ? -13.544 -1.491 4.611 1.00 95.25 105 VAL A N 1
ATOM 874 C CA . VAL A 1 105 ? -12.602 -2.283 3.804 1.00 95.25 105 VAL A CA 1
ATOM 875 C C . VAL A 1 105 ? -11.250 -2.368 4.510 1.00 95.25 105 VAL A C 1
ATOM 877 O O . VAL A 1 105 ? -10.654 -3.437 4.561 1.00 95.25 105 VAL A O 1
ATOM 880 N N . ALA A 1 106 ? -10.783 -1.272 5.115 1.00 95.31 106 ALA A N 1
ATOM 881 C CA . ALA A 1 106 ? -9.570 -1.312 5.927 1.00 95.31 106 ALA A CA 1
ATOM 882 C C . ALA A 1 106 ? -9.736 -2.214 7.159 1.00 95.31 106 ALA A C 1
ATOM 884 O O . ALA A 1 106 ? -8.843 -2.999 7.451 1.00 95.31 106 ALA A O 1
ATOM 885 N N . LEU A 1 107 ? -10.884 -2.159 7.841 1.00 95.06 107 LEU A N 1
ATOM 886 C CA . LEU A 1 107 ? -11.174 -3.060 8.956 1.00 95.06 107 LEU A CA 1
ATOM 887 C C . LEU A 1 107 ? -11.186 -4.527 8.520 1.00 95.06 107 LEU A C 1
ATOM 889 O O . LEU A 1 107 ? -10.607 -5.358 9.208 1.00 95.06 107 LEU A O 1
ATOM 893 N N . PHE A 1 108 ? -11.795 -4.838 7.373 1.00 95.00 108 PHE A N 1
ATOM 894 C CA . PHE A 1 108 ? -11.784 -6.189 6.819 1.00 95.00 108 PHE A CA 1
ATOM 895 C C . PHE A 1 108 ? -10.349 -6.711 6.680 1.00 95.00 108 PHE A C 1
ATOM 897 O O . PHE A 1 108 ? -10.031 -7.736 7.270 1.00 95.00 108 PHE A O 1
ATOM 904 N N . PHE A 1 109 ? -9.459 -5.962 6.017 1.00 93.31 109 PHE A N 1
ATOM 905 C CA . PHE A 1 109 ? -8.052 -6.355 5.869 1.00 93.31 109 PHE A CA 1
ATOM 906 C C . PHE A 1 109 ? -7.277 -6.415 7.191 1.00 93.31 109 PHE A C 1
ATOM 908 O O . PHE A 1 109 ? -6.308 -7.161 7.292 1.00 93.31 109 PHE A O 1
ATOM 915 N N . ALA A 1 110 ? -7.678 -5.640 8.201 1.00 93.69 110 ALA A N 1
ATOM 916 C CA . ALA A 1 110 ? -7.065 -5.691 9.525 1.00 93.69 110 ALA A CA 1
ATOM 917 C C . ALA A 1 110 ? -7.476 -6.929 10.340 1.00 93.69 110 ALA A C 1
ATOM 919 O O . ALA A 1 110 ? -6.800 -7.277 11.300 1.00 93.69 110 ALA A O 1
ATOM 920 N N . CYS A 1 111 ? -8.577 -7.589 9.978 1.00 92.56 111 CYS A N 1
ATOM 921 C CA . CYS A 1 111 ? -9.063 -8.797 10.650 1.00 92.56 111 CYS A CA 1
ATOM 922 C C . CYS A 1 111 ? -8.909 -10.066 9.794 1.00 92.56 111 CYS A C 1
ATOM 924 O O . CYS A 1 111 ? -9.223 -11.166 10.252 1.00 92.56 111 CYS A O 1
ATOM 926 N N . GLU A 1 112 ? -8.483 -9.927 8.540 1.00 90.19 112 GLU A N 1
ATOM 927 C CA . GLU A 1 112 ? -8.351 -11.036 7.603 1.00 90.19 112 GLU A CA 1
ATOM 928 C C . GLU A 1 112 ? -7.064 -11.832 7.870 1.00 90.19 112 GLU A C 1
ATOM 930 O O . GLU A 1 112 ? -6.014 -11.258 8.133 1.00 90.19 112 GLU A O 1
ATOM 935 N N . ASN A 1 113 ? -7.119 -13.159 7.731 1.00 84.06 113 ASN A N 1
ATOM 936 C CA . ASN A 1 113 ? -5.972 -14.085 7.723 1.00 84.06 113 ASN A CA 1
ATOM 937 C C . ASN A 1 113 ? -5.151 -14.246 9.024 1.00 84.06 113 ASN A C 1
ATOM 939 O O . ASN A 1 113 ? -4.513 -15.283 9.174 1.00 84.06 113 ASN A O 1
ATOM 943 N N . GLU A 1 114 ? -5.199 -13.316 9.983 1.00 87.25 114 GLU A N 1
ATOM 944 C CA . GLU A 1 114 ? -4.420 -13.382 11.235 1.00 87.25 114 GLU A CA 1
ATOM 945 C C . GLU A 1 114 ? -5.318 -13.339 12.484 1.00 87.25 114 GLU A C 1
ATOM 947 O O . GLU A 1 114 ? -5.548 -12.293 13.080 1.00 87.25 114 GLU A O 1
ATOM 952 N N . TRP A 1 115 ? -5.841 -14.489 12.920 1.00 84.00 115 TRP A N 1
ATOM 953 C CA . TRP A 1 115 ? -6.811 -14.541 14.034 1.00 84.00 115 TRP A CA 1
ATOM 954 C C . TRP A 1 115 ? -6.196 -14.431 15.434 1.00 84.00 115 TRP A C 1
ATOM 956 O O . TRP A 1 115 ? -6.913 -14.189 16.402 1.00 84.00 115 TRP A O 1
ATOM 966 N N . ASN A 1 116 ? -4.884 -14.647 15.550 1.00 89.38 116 ASN A N 1
ATOM 967 C CA . ASN A 1 116 ? -4.168 -14.663 16.830 1.00 89.38 116 ASN A CA 1
ATOM 968 C C . ASN A 1 116 ? -3.341 -13.395 17.075 1.00 89.38 116 ASN A C 1
ATOM 970 O O . ASN A 1 116 ? -2.696 -13.287 18.119 1.00 89.38 116 ASN A O 1
ATOM 974 N N . ASN A 1 117 ? -3.324 -12.467 16.119 1.00 90.44 117 ASN A N 1
ATOM 975 C CA . ASN A 1 117 ? -2.553 -11.235 16.194 1.00 90.44 117 ASN A CA 1
ATOM 976 C C . ASN A 1 117 ? -3.498 -10.030 16.254 1.00 90.44 117 ASN A C 1
ATOM 978 O O . ASN A 1 117 ? -4.607 -10.062 15.726 1.00 90.44 117 ASN A O 1
ATOM 982 N N . ASP A 1 118 ? -3.051 -8.965 16.918 1.00 92.44 118 ASP A N 1
ATOM 983 C CA . ASP A 1 118 ? -3.756 -7.687 16.887 1.00 92.44 118 ASP A CA 1
ATOM 984 C C . ASP A 1 118 ? -3.468 -7.003 15.537 1.00 92.44 118 ASP A C 1
ATOM 986 O O . ASP A 1 118 ? -2.308 -6.733 15.203 1.00 92.44 118 ASP A O 1
ATOM 990 N N . GLY A 1 119 ? -4.526 -6.708 14.782 1.00 93.50 119 GLY A N 1
ATOM 991 C CA . GLY A 1 119 ? -4.451 -5.912 13.561 1.00 93.50 119 GLY A CA 1
ATOM 992 C C . GL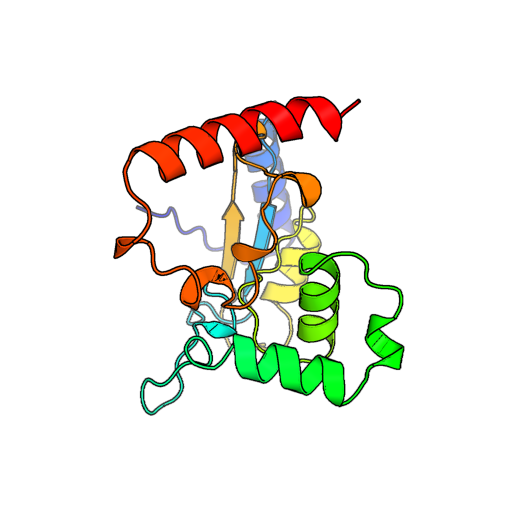Y A 1 119 ? -4.284 -4.415 13.834 1.00 93.50 119 GLY A C 1
ATOM 993 O O . GLY A 1 119 ? -4.520 -3.918 14.937 1.00 93.50 119 GLY A O 1
ATOM 994 N N . GLU A 1 120 ? -3.904 -3.672 12.801 1.00 94.25 120 GLU A N 1
ATOM 995 C CA . GLU A 1 120 ? -3.699 -2.226 12.851 1.00 94.25 120 GLU A CA 1
ATOM 996 C C . GLU A 1 120 ? -4.385 -1.535 11.669 1.00 94.25 120 GLU A C 1
ATOM 998 O O . GLU A 1 120 ? -4.381 -2.027 10.540 1.00 94.25 120 GLU A O 1
ATOM 1003 N N . ILE A 1 121 ? -4.983 -0.368 11.920 1.00 94.50 121 ILE A N 1
ATOM 1004 C CA . ILE A 1 121 ? -5.584 0.465 10.878 1.00 94.50 121 ILE A CA 1
ATOM 1005 C C . ILE A 1 121 ? -4.894 1.819 10.877 1.00 94.50 121 ILE A C 1
ATOM 1007 O O . ILE A 1 121 ? -4.948 2.572 11.847 1.00 94.50 121 ILE A O 1
ATOM 1011 N N . PHE A 1 122 ? -4.307 2.154 9.738 1.00 93.62 122 PHE A N 1
ATOM 1012 C CA . PHE A 1 122 ? -3.733 3.464 9.491 1.00 93.62 122 PHE A CA 1
ATOM 1013 C C . PHE A 1 122 ? -4.790 4.395 8.915 1.00 93.62 122 PHE A C 1
ATOM 1015 O O . PHE A 1 122 ? -5.526 4.017 8.002 1.00 93.62 122 PHE A O 1
ATOM 1022 N N . LEU A 1 123 ? -4.818 5.627 9.417 1.00 91.88 123 LEU A N 1
ATOM 1023 C CA . LEU A 1 123 ? -5.583 6.731 8.854 1.00 91.88 123 LEU A CA 1
ATOM 1024 C C . LEU A 1 123 ? -4.619 7.773 8.291 1.00 91.88 123 LEU A C 1
ATOM 1026 O O . LEU A 1 123 ? -3.820 8.362 9.018 1.00 91.88 123 LEU A O 1
ATOM 1030 N N . PHE A 1 124 ? -4.762 8.051 7.005 1.00 90.06 124 PHE A N 1
ATOM 1031 C CA . PHE A 1 124 ? -4.101 9.144 6.316 1.00 90.06 124 PHE A CA 1
ATOM 1032 C C . PHE A 1 124 ? -5.126 10.224 6.015 1.00 90.06 124 PHE A C 1
ATOM 1034 O O . PHE A 1 124 ? -6.230 9.958 5.542 1.00 90.06 124 PHE A O 1
ATOM 1041 N N . ASN A 1 125 ? -4.736 11.466 6.268 1.00 88.31 125 ASN A N 1
ATOM 1042 C CA . ASN A 1 125 ? -5.547 12.635 5.971 1.00 88.31 125 ASN A CA 1
ATOM 1043 C C . ASN A 1 125 ? -4.741 13.572 5.058 1.00 88.31 125 ASN A C 1
ATOM 1045 O O . ASN A 1 125 ? -4.289 14.630 5.511 1.00 88.31 125 ASN A O 1
ATOM 1049 N N . PRO A 1 126 ? -4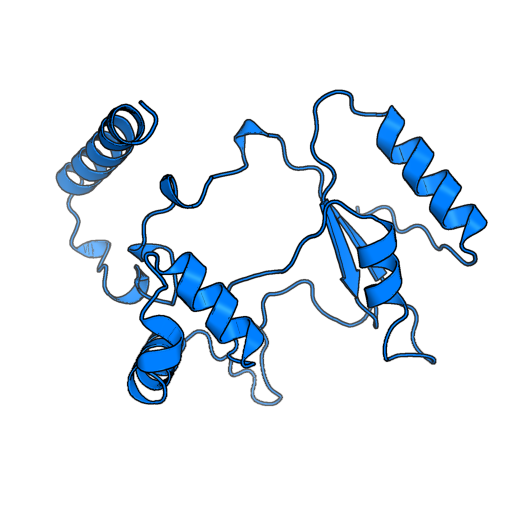.448 13.158 3.808 1.00 85.62 126 PRO A N 1
ATOM 1050 C CA . PRO A 1 126 ? -3.771 14.028 2.864 1.00 85.62 126 PRO A CA 1
ATOM 1051 C C . PRO A 1 126 ? -4.667 15.219 2.527 1.00 85.62 126 PRO A C 1
ATOM 1053 O O . PRO A 1 126 ? -5.901 15.130 2.491 1.00 85.62 126 PRO A O 1
ATOM 1056 N N . ARG A 1 127 ? -4.036 16.356 2.243 1.00 82.06 127 ARG A N 1
ATOM 1057 C CA . ARG A 1 127 ? -4.763 17.476 1.658 1.00 82.06 127 ARG A CA 1
ATOM 1058 C C . ARG A 1 127 ? -5.030 17.168 0.186 1.00 82.06 127 ARG A C 1
ATOM 1060 O O . ARG A 1 127 ? -4.198 16.548 -0.475 1.00 82.06 127 ARG A O 1
ATOM 1067 N N . ARG A 1 128 ? -6.175 17.592 -0.346 1.00 78.75 128 ARG A N 1
ATOM 1068 C CA . ARG A 1 128 ? -6.553 17.274 -1.735 1.00 78.75 128 ARG A CA 1
ATOM 1069 C C . ARG A 1 128 ? -5.553 17.789 -2.775 1.00 78.75 128 ARG A C 1
ATOM 1071 O O . ARG A 1 128 ? -5.354 17.128 -3.780 1.00 78.75 128 ARG A O 1
ATOM 1078 N N . ASP A 1 129 ? -4.893 18.912 -2.512 1.00 80.31 129 ASP A N 1
ATOM 1079 C CA . ASP A 1 129 ? -3.830 19.496 -3.343 1.00 80.31 129 ASP A CA 1
ATOM 1080 C C . ASP A 1 129 ? -2.530 18.675 -3.356 1.00 80.31 129 ASP A C 1
ATOM 1082 O O . ASP A 1 129 ? -1.719 18.834 -4.263 1.00 80.31 129 ASP A O 1
ATOM 1086 N N . SER A 1 130 ? -2.335 17.786 -2.378 1.00 79.88 130 SER A N 1
ATOM 1087 C CA . SER A 1 130 ? -1.195 16.857 -2.348 1.00 79.88 130 SER A CA 1
ATOM 1088 C C . SER A 1 130 ? -1.443 15.555 -3.117 1.00 79.88 130 SER A C 1
ATOM 1090 O O . SER A 1 130 ? -0.525 14.750 -3.260 1.00 79.88 130 SER A O 1
ATOM 1092 N N . ILE A 1 131 ? -2.668 15.335 -3.606 1.00 82.06 131 ILE A N 1
ATOM 1093 C CA . ILE A 1 131 ? -3.029 14.155 -4.392 1.00 82.06 131 ILE A CA 1
ATOM 1094 C C . ILE A 1 131 ? -2.751 14.459 -5.860 1.00 82.06 131 ILE A C 1
ATOM 1096 O O . ILE A 1 131 ? -3.367 15.351 -6.437 1.00 82.06 131 ILE A O 1
ATOM 1100 N N . LEU A 1 132 ? -1.829 13.700 -6.446 1.00 81.62 132 LEU A N 1
ATOM 1101 C CA . LEU A 1 132 ? -1.534 13.746 -7.873 1.00 81.62 132 LEU A CA 1
ATOM 1102 C C . LEU A 1 132 ? -2.345 12.674 -8.597 1.00 81.62 132 LEU A C 1
ATOM 1104 O O . LEU A 1 132 ? -2.409 11.526 -8.150 1.00 81.62 132 LEU A O 1
ATOM 1108 N N . TYR A 1 133 ? -2.938 13.041 -9.727 1.00 80.81 133 TYR A N 1
ATOM 1109 C CA . TYR A 1 133 ? -3.599 12.091 -10.614 1.00 80.81 133 TYR A CA 1
ATOM 1110 C C . TYR A 1 133 ? -2.578 11.385 -11.517 1.00 80.81 133 TYR A C 1
ATOM 1112 O O . TYR A 1 133 ? -1.489 11.916 -11.736 1.00 80.81 133 TYR A O 1
ATOM 1120 N N . PRO A 1 134 ? -2.902 10.206 -12.086 1.00 74.12 134 PRO A N 1
ATOM 1121 C CA . PRO A 1 134 ? -1.963 9.452 -12.921 1.00 74.12 134 PRO A CA 1
ATOM 1122 C C . PRO A 1 134 ? -1.337 10.266 -14.062 1.00 74.12 134 PRO A C 1
ATOM 1124 O O . PRO A 1 134 ? -0.173 10.064 -14.381 1.00 74.12 134 PRO A O 1
ATOM 1127 N N . CYS A 1 135 ? -2.076 11.217 -14.642 1.00 75.25 135 CYS A N 1
ATOM 1128 C CA . CYS A 1 135 ? -1.578 12.109 -15.693 1.00 75.25 135 CYS A CA 1
ATOM 1129 C C . CYS A 1 135 ? -0.566 13.160 -15.205 1.00 75.25 135 CYS A C 1
ATOM 1131 O O . CYS A 1 135 ? 0.164 13.722 -16.015 1.00 75.25 135 CYS A O 1
ATOM 1133 N N . GLU A 1 136 ? -0.521 13.443 -13.903 1.00 76.00 136 GLU A N 1
ATOM 1134 C CA . GLU A 1 136 ? 0.387 14.420 -13.294 1.00 76.00 136 GLU A CA 1
ATOM 1135 C C . GLU A 1 136 ? 1.698 13.783 -12.818 1.00 76.00 136 GLU A C 1
ATOM 1137 O O . GLU A 1 136 ? 2.620 14.500 -12.422 1.00 76.00 136 GLU A O 1
ATOM 1142 N N . ILE A 1 137 ? 1.792 12.449 -12.842 1.00 74.44 137 ILE A N 1
ATOM 1143 C CA . ILE A 1 137 ? 2.973 11.716 -12.397 1.00 74.44 137 ILE A CA 1
ATOM 1144 C C . ILE A 1 137 ? 3.755 11.247 -13.630 1.00 74.44 137 ILE A C 1
ATOM 1146 O O . ILE A 1 137 ? 3.221 10.489 -14.440 1.00 74.44 137 ILE A O 1
ATOM 1150 N N . PRO A 1 138 ? 5.025 11.653 -13.787 1.00 76.12 138 PRO A N 1
ATOM 1151 C CA . PRO A 1 138 ? 5.839 11.216 -14.913 1.00 76.12 138 PRO A CA 1
ATOM 1152 C C . PRO A 1 138 ? 6.030 9.697 -14.903 1.00 76.12 138 PRO A C 1
ATOM 1154 O O . PRO A 1 138 ? 6.343 9.121 -13.861 1.00 76.12 138 PRO A O 1
ATOM 1157 N N . ASP A 1 139 ? 5.969 9.055 -16.074 1.00 72.62 139 ASP A N 1
ATOM 1158 C CA . ASP A 1 139 ? 6.205 7.607 -16.199 1.00 72.62 139 ASP A CA 1
ATOM 1159 C C . ASP A 1 139 ? 7.569 7.174 -15.631 1.00 72.62 139 ASP A C 1
ATOM 1161 O O . ASP A 1 139 ? 7.719 6.079 -15.088 1.00 72.62 139 ASP A O 1
ATOM 1165 N N . ALA A 1 140 ? 8.561 8.067 -15.695 1.00 69.81 140 ALA A N 1
ATOM 1166 C CA . ALA A 1 140 ? 9.890 7.839 -15.143 1.00 69.81 140 ALA A CA 1
ATOM 1167 C C . ALA A 1 140 ? 9.931 7.743 -13.609 1.00 69.81 140 ALA A C 1
ATOM 1169 O O . ALA A 1 140 ? 10.905 7.240 -13.058 1.00 69.81 140 ALA A O 1
ATOM 1170 N N . SER A 1 141 ? 8.894 8.214 -12.915 1.00 73.12 141 SER A N 1
ATOM 1171 C CA . SER A 1 141 ? 8.753 8.086 -11.463 1.00 73.12 141 SER A CA 1
ATOM 1172 C C . SER A 1 141 ? 8.216 6.713 -11.038 1.00 73.12 141 SER A C 1
ATOM 1174 O O . SER A 1 141 ? 8.096 6.443 -9.840 1.00 73.12 141 SER A O 1
ATOM 1176 N N . PHE A 1 142 ? 7.903 5.826 -11.987 1.00 78.19 142 PHE A N 1
ATOM 1177 C CA . PHE A 1 142 ? 7.369 4.491 -11.734 1.00 78.19 142 PHE A CA 1
ATOM 1178 C C . PHE A 1 142 ? 8.391 3.380 -12.054 1.00 78.19 142 PHE A C 1
ATOM 1180 O O . PHE A 1 142 ? 9.279 3.548 -12.880 1.00 78.19 142 PHE A O 1
ATOM 1187 N N . ALA A 1 143 ? 8.260 2.224 -11.389 1.00 72.69 143 ALA A N 1
ATOM 1188 C CA . ALA A 1 143 ? 8.930 0.951 -11.711 1.00 72.69 143 ALA A CA 1
ATOM 1189 C C . ALA A 1 143 ? 10.468 0.969 -11.898 1.00 72.69 143 ALA A C 1
ATOM 1191 O O . ALA A 1 143 ? 11.008 0.275 -12.761 1.00 72.69 143 ALA A O 1
ATOM 1192 N N . GLY A 1 144 ? 11.198 1.764 -11.119 1.00 69.44 144 GLY A N 1
ATOM 1193 C CA . GLY A 1 144 ? 12.661 1.823 -11.152 1.00 69.44 144 GLY A CA 1
ATOM 1194 C C . GLY A 1 144 ? 13.204 2.509 -12.404 1.00 69.44 144 GLY A C 1
ATOM 1195 O O . GLY A 1 144 ? 14.404 2.422 -12.675 1.00 69.44 144 GLY A O 1
ATOM 1196 N N . VAL A 1 145 ? 12.339 3.181 -13.172 1.00 63.12 145 VAL A N 1
ATOM 1197 C CA . VAL A 1 145 ? 12.705 3.910 -14.391 1.00 63.12 145 VAL A CA 1
ATOM 1198 C C . VAL A 1 145 ? 13.580 5.125 -14.050 1.00 63.12 145 VAL A C 1
ATOM 1200 O O . VAL A 1 145 ? 14.420 5.521 -14.860 1.00 63.12 145 VAL A O 1
ATOM 1203 N N . GLU A 1 146 ? 13.501 5.634 -12.817 1.00 61.38 146 GLU A N 1
ATOM 1204 C CA . GLU A 1 146 ? 14.345 6.720 -12.317 1.00 61.38 146 GLU A CA 1
ATOM 1205 C C . GLU A 1 146 ? 15.843 6.377 -12.295 1.00 61.38 146 GLU A C 1
ATOM 1207 O O . GLU A 1 146 ? 16.671 7.259 -12.511 1.00 61.38 146 GLU A O 1
ATOM 1212 N N . ASN A 1 147 ? 16.213 5.101 -12.110 1.00 51.94 147 ASN A N 1
ATOM 1213 C CA . ASN A 1 147 ? 17.617 4.679 -11.999 1.00 51.94 147 ASN A CA 1
ATOM 1214 C C . ASN A 1 147 ? 18.400 4.830 -13.316 1.00 51.94 147 ASN A C 1
ATOM 1216 O O . ASN A 1 147 ? 19.628 4.760 -13.310 1.00 51.94 147 ASN A O 1
ATOM 1220 N N . LYS A 1 148 ? 17.716 5.048 -14.448 1.00 51.91 148 LYS A N 1
ATOM 1221 C CA . LYS A 1 148 ? 18.357 5.376 -15.732 1.00 51.91 148 LYS A CA 1
ATOM 1222 C C . LYS A 1 148 ? 18.523 6.878 -15.968 1.00 51.91 148 LYS A C 1
ATOM 1224 O O . LYS A 1 148 ? 19.220 7.254 -16.907 1.00 51.91 148 LYS A O 1
ATOM 1229 N N . ILE A 1 149 ? 17.933 7.736 -15.137 1.00 51.91 149 ILE A N 1
ATOM 1230 C CA . ILE A 1 149 ? 18.159 9.179 -15.209 1.00 51.91 149 ILE A CA 1
ATOM 1231 C C . ILE A 1 149 ? 19.402 9.481 -14.371 1.00 51.91 149 ILE A C 1
ATOM 1233 O O . ILE A 1 149 ? 19.332 9.613 -13.150 1.00 51.91 149 ILE A O 1
ATOM 1237 N N . GLN A 1 150 ? 20.566 9.580 -15.017 1.00 48.44 150 GLN A N 1
ATOM 1238 C CA . GLN A 1 150 ? 21.757 10.111 -14.357 1.00 48.44 150 GLN A CA 1
ATOM 1239 C C . GLN A 1 150 ? 21.554 11.608 -14.092 1.00 48.44 150 GLN A C 1
ATOM 1241 O O . GLN A 1 150 ? 21.891 12.458 -14.911 1.00 48.44 150 GLN A O 1
ATOM 1246 N N . PHE A 1 151 ? 20.988 11.940 -12.930 1.00 50.72 151 PHE A N 1
ATOM 1247 C CA . PHE A 1 151 ? 20.754 13.328 -12.516 1.00 50.72 151 PHE A CA 1
ATOM 1248 C C . PHE A 1 151 ? 22.038 14.163 -12.445 1.00 50.72 151 PHE A C 1
ATOM 1250 O O . PHE A 1 151 ? 21.974 15.380 -12.590 1.00 50.72 151 PHE A O 1
ATOM 1257 N N . ASN A 1 152 ? 23.197 13.519 -12.294 1.00 51.75 152 ASN A N 1
ATOM 1258 C CA . ASN A 1 152 ? 24.493 14.197 -12.282 1.00 51.75 152 ASN A CA 1
ATOM 1259 C C . ASN A 1 152 ? 24.865 14.831 -13.636 1.00 51.75 152 ASN A C 1
ATOM 1261 O O . ASN A 1 152 ? 25.666 15.760 -13.647 1.00 51.75 152 ASN A O 1
ATOM 1265 N N . ASP A 1 153 ? 24.266 14.385 -14.747 1.00 51.47 153 ASP A N 1
ATOM 1266 C CA . ASP A 1 153 ? 24.493 14.945 -16.091 1.00 51.47 153 ASP A CA 1
ATOM 1267 C C . ASP A 1 153 ? 23.469 16.024 -16.483 1.00 51.47 153 ASP A C 1
ATOM 1269 O O . ASP A 1 153 ? 23.627 16.734 -17.482 1.00 51.47 153 ASP A O 1
ATOM 1273 N N . LEU A 1 154 ? 22.407 16.199 -15.692 1.00 49.84 154 LEU A N 1
ATOM 1274 C CA . LEU A 1 154 ? 21.383 17.201 -15.960 1.00 49.84 154 LEU A CA 1
ATOM 1275 C C . LEU A 1 154 ? 21.838 18.551 -15.407 1.00 49.84 154 LEU A C 1
ATOM 1277 O O . LEU A 1 154 ? 21.496 18.955 -14.300 1.00 49.84 154 LEU A O 1
ATOM 1281 N N . SER A 1 155 ? 22.612 19.273 -16.222 1.00 58.50 155 SER A N 1
ATOM 1282 C CA . SER A 1 155 ? 22.954 20.681 -15.985 1.00 58.50 155 SER A CA 1
ATOM 1283 C C . SER A 1 155 ? 21.723 21.504 -15.560 1.00 58.50 155 SER A C 1
ATOM 1285 O O . SER A 1 155 ? 20.611 21.234 -16.014 1.00 58.50 155 SER A O 1
ATOM 1287 N N . ASN A 1 156 ? 21.913 22.555 -14.748 1.00 53.09 156 ASN A N 1
ATOM 1288 C CA . ASN A 1 156 ? 20.843 23.414 -14.197 1.00 53.09 156 ASN A CA 1
ATOM 1289 C C . ASN A 1 156 ? 19.821 23.932 -15.235 1.00 53.09 156 ASN A C 1
ATOM 1291 O O . ASN A 1 156 ? 18.672 24.208 -14.897 1.00 53.09 156 ASN A O 1
ATOM 1295 N N . ARG A 1 157 ? 20.207 24.040 -16.515 1.00 53.19 157 ARG A N 1
ATOM 1296 C CA . ARG A 1 157 ? 19.287 24.378 -17.614 1.00 53.19 157 ARG A CA 1
ATOM 1297 C C . ARG A 1 157 ? 18.250 23.287 -17.882 1.00 53.19 157 ARG A C 1
ATOM 1299 O O . ARG A 1 157 ? 17.109 23.617 -18.174 1.00 53.19 157 ARG A O 1
ATOM 1306 N N . SER A 1 158 ? 18.631 22.022 -17.754 1.00 58.00 158 SER A N 1
ATOM 1307 C CA . SER A 1 158 ? 17.768 20.854 -17.969 1.00 58.00 158 SER A CA 1
ATOM 1308 C C . SER A 1 158 ? 16.725 20.719 -16.861 1.00 58.00 158 SER A C 1
ATOM 1310 O O . SER A 1 158 ? 15.586 20.371 -17.141 1.00 58.00 158 SER A O 1
ATOM 1312 N N . VAL A 1 159 ? 17.088 21.061 -15.618 1.00 59.00 159 VAL A N 1
ATOM 1313 C CA . VAL A 1 159 ? 16.153 21.086 -14.479 1.00 59.00 159 VAL A CA 1
ATOM 1314 C C . VAL A 1 159 ? 15.092 22.170 -14.671 1.00 59.00 159 VAL A C 1
ATOM 1316 O O . VAL A 1 159 ? 13.910 21.879 -14.534 1.00 59.00 159 VAL A O 1
ATOM 1319 N N . ASN A 1 160 ? 15.482 23.384 -15.071 1.00 56.09 160 ASN A N 1
ATOM 1320 C CA . ASN A 1 160 ? 14.514 24.447 -15.368 1.00 56.09 160 ASN A CA 1
ATOM 1321 C C . ASN A 1 160 ? 13.638 24.101 -16.580 1.00 56.09 160 ASN A C 1
ATOM 1323 O O . ASN A 1 160 ? 12.434 24.306 -16.525 1.00 56.09 160 ASN A O 1
ATOM 1327 N N . TYR A 1 161 ? 14.205 23.486 -17.624 1.00 56.88 161 TYR A N 1
ATOM 1328 C CA . TYR A 1 161 ? 13.422 22.979 -18.755 1.00 56.88 161 TYR A CA 1
ATOM 1329 C C . TYR A 1 161 ? 12.438 21.878 -18.352 1.00 56.88 161 TYR A C 1
ATOM 1331 O O . TYR A 1 161 ? 11.330 21.851 -18.872 1.00 56.88 161 TYR A O 1
ATOM 1339 N N . LEU A 1 162 ? 12.812 20.980 -17.437 1.00 60.91 162 LEU A N 1
ATOM 1340 C CA . LEU A 1 162 ? 11.916 19.948 -16.915 1.00 60.91 162 LEU A CA 1
ATOM 1341 C C . LEU A 1 162 ? 10.808 20.564 -16.058 1.00 60.91 162 LEU A C 1
ATOM 1343 O O . LEU A 1 162 ? 9.649 20.202 -16.229 1.00 60.91 162 LEU A O 1
ATOM 1347 N N . ILE A 1 163 ? 11.132 21.527 -15.193 1.00 64.50 163 ILE A N 1
ATOM 1348 C CA . ILE A 1 163 ? 10.139 22.270 -14.404 1.00 64.50 163 ILE A CA 1
ATOM 1349 C C . ILE A 1 163 ? 9.169 23.014 -15.332 1.00 64.50 163 ILE A C 1
ATOM 1351 O O . ILE A 1 163 ? 7.955 22.900 -15.159 1.00 64.50 163 ILE A O 1
ATOM 1355 N N . ASP A 1 164 ? 9.674 23.710 -16.349 1.00 59.47 164 ASP A N 1
ATOM 1356 C CA . ASP A 1 164 ? 8.854 24.422 -17.332 1.00 59.47 164 ASP A CA 1
ATOM 1357 C C . ASP A 1 164 ? 8.020 23.454 -18.181 1.00 59.47 164 ASP A C 1
ATOM 1359 O O . ASP A 1 164 ? 6.841 23.714 -18.422 1.00 59.47 164 ASP A O 1
ATOM 1363 N N . PHE A 1 165 ? 8.582 22.307 -18.577 1.00 68.50 165 PHE A N 1
ATOM 1364 C CA . PHE A 1 165 ? 7.874 21.252 -19.302 1.00 68.50 165 PHE A CA 1
ATOM 1365 C C . PHE A 1 165 ? 6.726 20.678 -18.470 1.00 68.50 165 PHE A C 1
ATOM 1367 O O . PHE A 1 165 ? 5.595 20.666 -18.945 1.00 68.50 165 PHE A O 1
ATOM 1374 N N . PHE A 1 166 ? 6.967 20.291 -17.214 1.00 54.50 166 PHE A N 1
ATOM 1375 C CA . PHE A 1 166 ? 5.912 19.787 -16.329 1.00 54.50 166 PHE A CA 1
ATOM 1376 C C . PHE A 1 166 ? 4.860 20.858 -16.016 1.00 54.50 166 PHE A C 1
ATOM 1378 O O . PHE A 1 166 ? 3.676 20.545 -15.911 1.00 54.50 166 PHE A O 1
ATOM 1385 N N . THR A 1 167 ? 5.249 22.132 -15.942 1.00 63.22 167 THR A N 1
ATOM 1386 C CA . THR A 1 167 ? 4.310 23.248 -15.737 1.00 63.22 167 THR A CA 1
ATOM 1387 C C . THR A 1 167 ? 3.472 23.541 -16.992 1.00 63.22 167 THR A C 1
ATOM 1389 O O . THR A 1 167 ? 2.304 23.922 -16.884 1.00 63.22 167 THR A O 1
ATOM 1392 N N . ALA A 1 168 ? 4.036 23.348 -18.189 1.00 55.28 168 ALA A N 1
ATOM 1393 C CA . ALA A 1 168 ? 3.365 23.561 -19.471 1.00 55.28 168 ALA A CA 1
ATOM 1394 C C . ALA A 1 168 ? 2.484 22.372 -19.902 1.00 55.28 168 ALA A C 1
ATOM 1396 O O . ALA A 1 168 ? 1.379 22.590 -20.400 1.00 55.28 168 ALA A O 1
ATOM 1397 N N . GLU A 1 169 ? 2.926 21.133 -19.679 1.00 50.25 169 GLU A N 1
ATOM 1398 C CA . GLU A 1 169 ? 2.147 19.905 -19.912 1.00 50.25 169 GLU A CA 1
ATOM 1399 C C . GLU A 1 169 ? 0.897 19.868 -19.032 1.00 50.25 169 GLU A C 1
ATOM 1401 O O . GLU A 1 169 ? -0.191 19.587 -19.532 1.00 50.25 169 GLU A O 1
ATOM 1406 N N . ARG A 1 170 ? 1.002 20.297 -17.765 1.00 46.47 170 ARG A N 1
ATOM 1407 C CA . ARG A 1 170 ? -0.142 20.400 -16.841 1.00 46.47 170 ARG A CA 1
ATOM 1408 C C . ARG A 1 170 ? -1.260 21.322 -17.352 1.00 46.47 170 ARG A C 1
ATOM 1410 O O . ARG A 1 170 ? -2.406 21.179 -16.940 1.00 46.47 170 ARG A O 1
ATOM 1417 N N . LYS A 1 171 ? -0.954 22.254 -18.268 1.00 51.16 171 LYS A N 1
ATOM 1418 C CA . LYS A 1 171 ? -1.947 23.112 -18.944 1.00 51.16 171 LYS A CA 1
ATOM 1419 C C . LYS A 1 171 ? -2.544 22.497 -20.214 1.00 51.16 171 LYS A C 1
ATOM 1421 O O . LYS A 1 171 ? -3.561 23.001 -20.677 1.00 51.16 171 LYS A O 1
ATOM 1426 N N . ARG A 1 172 ? -1.924 21.470 -20.804 1.00 46.03 172 ARG A N 1
ATOM 1427 C CA . ARG A 1 172 ? -2.373 20.847 -22.064 1.00 46.03 172 ARG A CA 1
ATOM 1428 C C . ARG A 1 172 ? -3.175 19.567 -21.862 1.00 46.03 172 ARG A C 1
ATOM 1430 O O . ARG A 1 172 ? -4.017 19.272 -22.699 1.00 46.03 172 ARG A O 1
ATOM 1437 N N . THR A 1 173 ? -2.927 18.819 -20.792 1.00 41.91 173 THR A N 1
ATOM 1438 C CA . THR A 1 173 ? -3.571 17.514 -20.546 1.00 41.91 173 THR A CA 1
ATOM 1439 C C . THR A 1 173 ? -4.816 17.580 -19.659 1.00 41.91 173 THR A C 1
ATOM 1441 O O . THR A 1 173 ? -5.567 16.611 -19.609 1.00 41.91 173 THR A O 1
ATOM 1444 N N . CYS A 1 174 ? -5.077 18.721 -19.011 1.00 45.00 174 CYS A N 1
ATOM 1445 C CA . CYS A 1 174 ? -6.267 18.964 -18.182 1.00 45.00 174 CYS A CA 1
ATOM 1446 C C . CYS A 1 174 ? -7.255 19.972 -18.811 1.00 45.00 174 CYS A C 1
ATOM 1448 O O . CYS A 1 174 ? -7.963 20.668 -18.080 1.00 45.00 174 CYS A O 1
ATOM 1450 N N . GLY A 1 175 ? -7.260 20.084 -20.144 1.00 38.97 175 GLY A N 1
ATOM 1451 C CA . GLY A 1 175 ? -8.228 20.861 -20.929 1.00 38.97 175 GLY A CA 1
ATOM 1452 C C . GLY A 1 175 ? -9.244 19.971 -21.627 1.00 38.97 175 GLY A C 1
ATOM 1453 O O . GLY A 1 175 ? -8.841 18.870 -22.062 1.00 38.97 175 GLY A O 1
#

Secondary structure (DSSP, 8-state):
--------SHHHHHHHHHHHHHS-TTPPPEEEEESSTTS-S--GGG-B-TTS-BGGGGHHHHHHHHHHH-HHHHTT--SHHHHHHHHHHTT---S----BS-HHHHHHHHHSS-TTS--EEEEE---GGGPPPGGGS-GGGSTTGGGG--GGG--HHHHHHHHHHHHHHTTTS--

pLDDT: mean 80.83, std 15.27, range [35.38, 95.31]